Protein AF-A0A2J7VJJ8-F1 (afdb_monomer_lite)

pLDDT: mean 91.24, std 4.36, range [75.88, 96.06]

Foldseek 3Di:
DLLVVLVVCCVPDPSVVSCVVVVHDSVVSVVVVPDDQDPVRVVVVVLVVQLVVLCVVVVNPDDPVVSVVVD

Sequence (71 aa):
MKYGFIARHRSVWPTRTMCRVLAVSHSGFYEWMDRAPSQRSQDDARLTRLIRECFELSDRTYGSPRVWHDL

Structure (mmCIF, N/CA/C/O backbone):
data_AF-A0A2J7VJJ8-F1
#
_entry.id   AF-A0A2J7VJJ8-F1
#
loop_
_atom_site.group_PDB
_atom_site.id
_atom_site.type_symbol
_atom_site.label_atom_id
_atom_site.label_alt_id
_atom_site.label_comp_id
_atom_site.label_asym_id
_atom_site.label_entity_id
_atom_site.label_seq_id
_atom_site.pdbx_PDB_ins_code
_atom_site.Cartn_x
_atom_site.Cartn_y
_atom_site.Cartn_z
_atom_site.occupancy
_atom_site.B_iso_or_equiv
_atom_site.auth_seq_id
_atom_site.auth_comp_id
_atom_site.auth_asym_id
_atom_site.auth_atom_id
_atom_site.pdbx_PDB_model_num
ATOM 1 N N . MET A 1 1 ? 7.752 4.250 -2.227 1.00 75.88 1 MET A N 1
ATOM 2 C CA . MET A 1 1 ? 8.746 3.686 -3.177 1.00 75.88 1 MET A CA 1
ATOM 3 C C . MET A 1 1 ? 8.254 3.853 -4.613 1.00 75.88 1 MET A C 1
ATOM 5 O O . MET A 1 1 ? 7.086 3.571 -4.856 1.00 75.88 1 MET A O 1
ATOM 9 N N . LYS A 1 2 ? 9.117 4.272 -5.556 1.00 87.25 2 LYS A N 1
ATOM 10 C CA . LYS A 1 2 ? 8.753 4.516 -6.972 1.00 87.25 2 LYS A CA 1
ATOM 11 C C . LYS A 1 2 ? 8.250 3.254 -7.692 1.00 87.25 2 LYS A C 1
ATOM 13 O O . LYS A 1 2 ? 7.203 3.299 -8.323 1.00 87.25 2 LYS A O 1
ATOM 18 N N . TYR A 1 3 ? 8.927 2.113 -7.538 1.00 90.50 3 TYR A N 1
ATOM 19 C CA . TYR A 1 3 ? 8.499 0.859 -8.178 1.00 90.50 3 TYR A CA 1
ATOM 20 C C . TYR A 1 3 ? 7.149 0.340 -7.665 1.00 90.50 3 TYR A C 1
ATOM 22 O O . TYR A 1 3 ? 6.334 -0.120 -8.459 1.00 90.50 3 TYR A O 1
ATOM 30 N N . GLY A 1 4 ? 6.848 0.519 -6.373 1.00 89.19 4 GLY A N 1
ATOM 31 C CA . GLY A 1 4 ? 5.530 0.186 -5.819 1.00 89.19 4 GLY A CA 1
ATOM 32 C C . GLY A 1 4 ? 4.388 0.999 -6.438 1.00 89.19 4 GLY A C 1
ATOM 33 O O . GLY A 1 4 ? 3.303 0.465 -6.663 1.00 89.19 4 GLY A O 1
ATOM 34 N N . PHE A 1 5 ? 4.637 2.268 -6.781 1.00 91.12 5 PHE A N 1
ATOM 35 C CA . PHE A 1 5 ? 3.671 3.083 -7.520 1.00 91.12 5 PHE A CA 1
ATOM 36 C C . PHE A 1 5 ? 3.433 2.531 -8.932 1.00 91.12 5 PHE A C 1
ATOM 38 O O . PHE A 1 5 ? 2.281 2.377 -9.334 1.00 91.12 5 PHE A O 1
ATOM 45 N N . ILE A 1 6 ? 4.505 2.178 -9.650 1.00 92.69 6 ILE A N 1
ATOM 46 C CA . ILE A 1 6 ? 4.428 1.591 -10.997 1.00 92.69 6 ILE A CA 1
ATOM 47 C C . ILE A 1 6 ? 3.644 0.273 -10.961 1.00 92.69 6 ILE A C 1
ATOM 49 O O . ILE A 1 6 ? 2.742 0.076 -11.769 1.00 92.69 6 ILE A O 1
ATOM 53 N N . ALA A 1 7 ? 3.918 -0.600 -9.988 1.00 91.69 7 ALA A N 1
ATOM 54 C CA . ALA A 1 7 ? 3.224 -1.879 -9.847 1.00 91.69 7 ALA A CA 1
ATOM 55 C C . ALA A 1 7 ? 1.717 -1.715 -9.614 1.00 91.69 7 ALA A C 1
ATOM 57 O O . ALA A 1 7 ? 0.927 -2.458 -10.193 1.00 91.69 7 ALA A O 1
ATOM 58 N N . ARG A 1 8 ? 1.311 -0.718 -8.815 1.00 93.12 8 ARG A N 1
ATOM 59 C CA . ARG A 1 8 ? -0.104 -0.440 -8.530 1.00 93.12 8 ARG A CA 1
ATOM 60 C C . ARG A 1 8 ? -0.870 0.096 -9.744 1.00 93.12 8 ARG A C 1
ATOM 62 O O . ARG A 1 8 ? -2.061 -0.161 -9.847 1.00 93.12 8 ARG A O 1
ATOM 69 N N . HIS A 1 9 ? -0.203 0.804 -10.655 1.00 94.00 9 HIS A N 1
ATOM 70 C CA . HIS A 1 9 ? -0.855 1.483 -11.783 1.00 94.00 9 HIS A CA 1
ATOM 71 C C . HIS A 1 9 ? -0.504 0.900 -13.163 1.00 94.00 9 HIS A C 1
ATOM 73 O O . HIS A 1 9 ? -0.876 1.471 -14.188 1.00 94.00 9 HIS A O 1
ATOM 79 N N . ARG A 1 10 ? 0.171 -0.257 -13.213 1.00 91.12 10 ARG A N 1
ATOM 80 C CA . ARG A 1 10 ? 0.569 -0.936 -14.463 1.00 91.12 10 ARG A CA 1
ATOM 81 C C . ARG A 1 10 ? -0.594 -1.355 -15.370 1.00 91.12 10 ARG A C 1
ATOM 83 O O . ARG A 1 10 ? -0.365 -1.644 -16.537 1.00 91.12 10 ARG A O 1
ATOM 90 N N . SER A 1 11 ? -1.817 -1.430 -14.839 1.00 93.12 11 SER A N 1
ATOM 91 C CA . SER A 1 11 ? -3.040 -1.700 -15.610 1.00 93.12 11 SER A CA 1
ATOM 92 C C . SER A 1 11 ? -3.600 -0.456 -16.301 1.00 93.12 11 SER A C 1
ATOM 94 O O . SER A 1 11 ? -4.347 -0.586 -17.263 1.00 93.12 11 SER A O 1
ATOM 96 N N . VAL A 1 12 ? -3.250 0.738 -15.812 1.00 96.06 12 VAL A N 1
ATOM 97 C CA . VAL A 1 12 ? -3.763 2.020 -16.317 1.00 96.06 12 VAL A CA 1
ATOM 98 C C . VAL A 1 12 ? -2.779 2.646 -17.302 1.00 96.06 12 VAL A C 1
ATOM 100 O O . VAL A 1 12 ? -3.190 3.169 -18.334 1.00 96.06 12 VAL A O 1
ATOM 103 N N . TRP A 1 13 ? -1.475 2.568 -17.015 1.00 94.25 13 TRP A N 1
ATOM 104 C CA . TRP A 1 13 ? -0.431 3.159 -17.856 1.00 94.25 13 TRP A CA 1
ATOM 105 C C . TRP A 1 13 ? 0.677 2.162 -18.211 1.00 94.25 13 TRP A C 1
ATOM 107 O O . TRP A 1 13 ? 1.022 1.304 -17.395 1.00 94.25 13 TRP A O 1
ATOM 117 N N . PRO A 1 14 ? 1.320 2.304 -19.388 1.00 95.38 14 PRO A N 1
ATOM 118 C CA . PRO A 1 14 ? 2.456 1.467 -19.751 1.00 95.38 14 PRO A CA 1
ATOM 119 C C . PRO A 1 14 ? 3.637 1.641 -18.785 1.00 95.38 14 PRO A C 1
ATOM 121 O O . PRO A 1 14 ? 4.106 2.760 -18.549 1.00 95.38 14 PRO A O 1
ATOM 124 N N . THR A 1 15 ? 4.194 0.526 -18.298 1.00 92.94 15 THR A N 1
ATOM 125 C CA . THR A 1 15 ? 5.362 0.497 -17.396 1.00 92.94 15 THR A CA 1
ATOM 126 C C . THR A 1 15 ? 6.539 1.303 -17.944 1.00 92.94 15 THR A C 1
ATOM 128 O O . THR A 1 15 ? 7.132 2.089 -17.211 1.00 92.94 15 THR A O 1
ATOM 131 N N . ARG A 1 16 ? 6.845 1.194 -19.247 1.00 94.31 16 ARG A N 1
ATOM 132 C CA . ARG A 1 16 ? 7.924 1.967 -19.894 1.00 94.31 16 ARG A CA 1
ATOM 133 C C . ARG A 1 16 ? 7.748 3.478 -19.750 1.00 94.31 16 ARG A C 1
ATOM 135 O O . ARG A 1 16 ? 8.726 4.179 -19.495 1.00 94.31 16 ARG A O 1
ATOM 142 N N . THR A 1 17 ? 6.520 3.971 -19.893 1.00 95.12 17 THR A N 1
ATOM 143 C CA . THR A 1 17 ? 6.206 5.397 -19.750 1.00 95.12 17 THR A CA 1
ATOM 144 C C . THR A 1 17 ? 6.408 5.836 -18.308 1.00 95.12 17 THR A C 1
ATOM 146 O O . THR A 1 17 ? 7.105 6.816 -18.059 1.00 95.12 17 THR A O 1
ATOM 149 N N . MET A 1 18 ? 5.887 5.070 -17.347 1.00 96.00 18 MET A N 1
ATOM 150 C CA . MET A 1 18 ? 6.064 5.380 -15.928 1.00 96.00 18 MET A CA 1
ATOM 151 C C . MET A 1 18 ? 7.535 5.321 -15.494 1.00 96.00 18 MET A C 1
ATOM 153 O O . MET A 1 18 ? 7.983 6.201 -14.764 1.00 96.00 18 MET A O 1
ATOM 157 N N . CYS A 1 19 ? 8.311 4.344 -15.976 1.00 95.31 19 CYS A N 1
ATOM 158 C CA . CYS A 1 19 ? 9.750 4.261 -15.714 1.00 95.31 19 CYS A CA 1
ATOM 159 C C . CYS A 1 19 ? 10.494 5.501 -16.225 1.00 95.31 19 CYS A C 1
ATOM 161 O O . CYS A 1 19 ? 11.328 6.053 -15.508 1.00 95.31 19 CYS A O 1
ATOM 163 N N . ARG A 1 20 ? 10.154 5.974 -17.433 1.00 95.12 20 ARG A N 1
ATOM 164 C CA . ARG A 1 20 ? 10.733 7.192 -18.013 1.00 95.12 20 ARG A CA 1
ATOM 165 C C . ARG A 1 20 ? 10.380 8.433 -17.190 1.00 95.12 20 ARG A C 1
ATOM 167 O O . ARG A 1 20 ? 11.274 9.200 -16.858 1.00 95.12 20 ARG A O 1
ATOM 174 N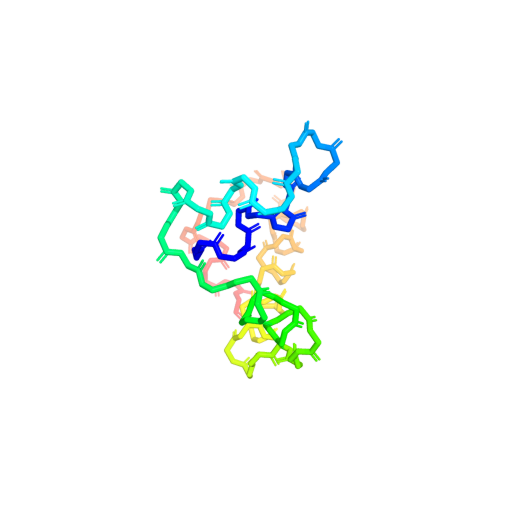 N . VAL A 1 21 ? 9.107 8.603 -16.827 1.00 95.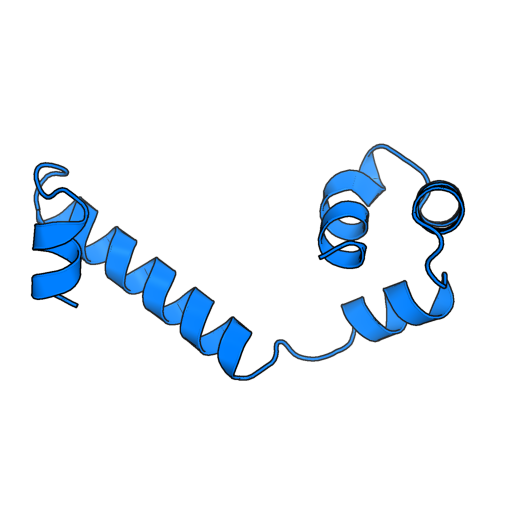62 21 VAL A N 1
AT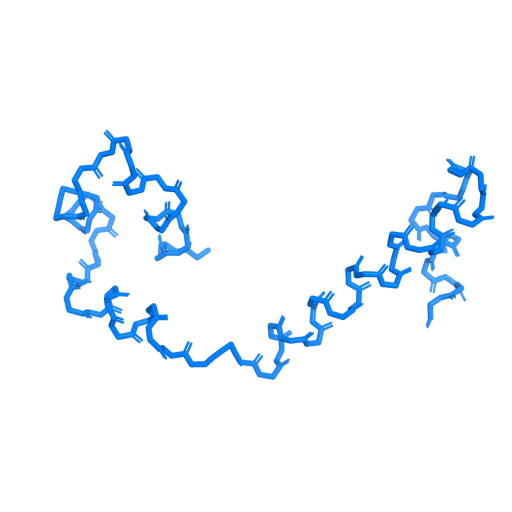OM 175 C CA . VAL A 1 21 ? 8.623 9.761 -16.050 1.00 95.62 21 VAL A CA 1
ATOM 176 C C . VAL A 1 21 ? 9.226 9.794 -14.644 1.00 95.62 21 VAL A C 1
ATOM 178 O O . VAL A 1 21 ? 9.607 10.851 -14.154 1.00 95.62 21 VAL A O 1
ATOM 181 N N . LEU A 1 22 ? 9.353 8.638 -13.991 1.00 94.38 22 LEU A N 1
ATOM 182 C CA . LEU A 1 22 ? 9.875 8.540 -12.625 1.00 94.38 22 LEU A CA 1
ATOM 183 C C . LEU A 1 22 ? 11.410 8.453 -12.557 1.00 94.38 22 LEU A C 1
ATOM 185 O O . LEU A 1 22 ? 11.957 8.354 -11.449 1.00 94.38 22 LEU A O 1
ATOM 189 N N . ALA A 1 23 ? 12.085 8.498 -13.714 1.00 95.00 23 ALA A N 1
ATOM 190 C CA . ALA A 1 23 ? 13.529 8.336 -13.875 1.00 95.00 23 ALA A CA 1
ATOM 191 C C . ALA A 1 23 ? 14.060 7.077 -13.162 1.00 95.00 23 ALA A C 1
ATOM 193 O O . ALA A 1 23 ? 14.961 7.143 -12.326 1.00 95.00 23 ALA A O 1
ATOM 194 N N . VAL A 1 24 ? 13.451 5.924 -13.453 1.00 94.12 24 VAL A N 1
ATOM 195 C CA . VAL A 1 24 ? 13.874 4.610 -12.942 1.00 94.12 24 VAL A CA 1
ATOM 196 C C . VAL A 1 24 ? 14.120 3.635 -14.089 1.00 94.12 24 VAL A C 1
ATOM 198 O O . VAL A 1 24 ? 13.553 3.777 -15.174 1.00 94.12 24 VAL A O 1
ATOM 201 N N . SER A 1 25 ? 14.958 2.622 -13.860 1.00 93.94 25 SER A N 1
ATOM 202 C CA . SER A 1 25 ? 15.250 1.625 -14.887 1.00 93.94 25 SER A CA 1
ATOM 203 C C . SER A 1 25 ? 14.069 0.673 -15.086 1.00 93.94 25 SER A C 1
ATOM 205 O O . SER A 1 25 ? 13.396 0.256 -14.143 1.00 93.94 25 SER A O 1
ATOM 207 N N . HIS A 1 26 ? 13.812 0.320 -16.347 1.00 92.38 26 HIS A N 1
ATOM 208 C CA . HIS A 1 26 ? 12.767 -0.642 -16.692 1.00 92.38 26 HIS A CA 1
ATOM 209 C C . HIS A 1 26 ? 13.143 -2.061 -16.251 1.00 92.38 26 HIS A C 1
ATOM 211 O O . HIS A 1 26 ? 12.308 -2.756 -15.687 1.00 92.38 26 HIS A O 1
ATOM 217 N N . SER A 1 27 ? 14.399 -2.478 -16.446 1.00 91.88 27 SER A N 1
ATOM 218 C CA . SER A 1 27 ? 14.906 -3.766 -15.947 1.00 91.88 27 SER A CA 1
ATOM 219 C C . SER A 1 27 ? 14.845 -3.849 -14.421 1.00 91.88 27 SER A C 1
ATOM 221 O O . SER A 1 27 ? 14.350 -4.833 -13.882 1.00 91.88 27 SER A O 1
ATOM 223 N N . GLY A 1 28 ? 15.232 -2.772 -13.727 1.00 90.94 28 GLY A N 1
ATOM 224 C CA . GLY A 1 28 ? 15.188 -2.708 -12.267 1.00 90.94 28 GLY A CA 1
ATOM 225 C C . GLY A 1 28 ? 13.777 -2.812 -11.689 1.00 90.94 28 GLY A C 1
ATOM 226 O O . GLY A 1 28 ? 13.626 -3.282 -10.566 1.00 90.94 28 GLY A O 1
ATOM 227 N N . PHE A 1 29 ? 12.738 -2.433 -12.444 1.00 90.69 29 PHE A N 1
ATOM 228 C CA . PHE A 1 29 ? 11.350 -2.663 -12.039 1.00 90.69 29 PHE A CA 1
ATOM 229 C C . PHE A 1 29 ? 10.997 -4.156 -12.003 1.00 90.69 29 PHE A C 1
ATOM 231 O O . PHE A 1 29 ? 10.390 -4.598 -11.032 1.00 90.69 29 PHE A O 1
ATOM 238 N N . TYR A 1 30 ? 11.385 -4.929 -13.023 1.00 90.38 30 TYR A N 1
ATOM 239 C CA . TYR A 1 30 ? 11.120 -6.372 -13.054 1.00 90.38 30 TYR A CA 1
ATOM 240 C C . TYR A 1 30 ? 11.970 -7.121 -12.029 1.00 90.38 30 TYR A C 1
ATOM 242 O O . TYR A 1 30 ? 11.435 -7.941 -11.295 1.00 90.38 30 TYR A O 1
ATOM 250 N N . GLU A 1 31 ? 13.244 -6.757 -11.870 1.00 90.06 31 GLU A N 1
ATOM 251 C CA . GLU A 1 31 ? 14.059 -7.294 -10.776 1.00 90.06 31 GLU A CA 1
ATOM 252 C C . GLU A 1 31 ? 13.443 -6.992 -9.409 1.00 90.06 31 GLU A C 1
ATOM 254 O O . GLU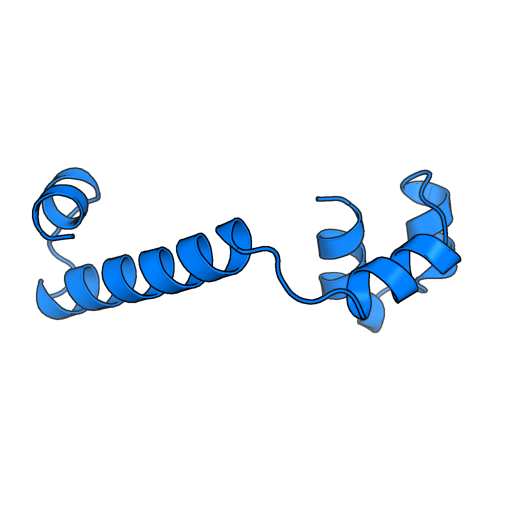 A 1 31 ? 13.422 -7.847 -8.535 1.00 90.06 31 GLU A O 1
ATOM 259 N N . TRP A 1 32 ? 12.955 -5.768 -9.193 1.00 90.00 32 TRP A N 1
ATOM 260 C CA . TRP A 1 32 ? 12.287 -5.405 -7.946 1.00 90.00 32 TRP A CA 1
ATOM 261 C C . TRP A 1 32 ? 10.986 -6.188 -7.738 1.00 90.00 32 TRP A C 1
ATOM 263 O O . TRP A 1 32 ? 10.657 -6.499 -6.598 1.00 90.00 32 TRP A O 1
ATOM 273 N N . MET A 1 33 ? 10.263 -6.504 -8.814 1.00 86.69 33 MET A N 1
ATOM 274 C CA . MET A 1 33 ? 9.035 -7.296 -8.761 1.00 86.69 33 MET A CA 1
ATOM 275 C C . MET A 1 33 ? 9.311 -8.764 -8.406 1.00 86.69 33 MET A C 1
ATOM 277 O O . MET A 1 33 ? 8.524 -9.349 -7.667 1.00 86.69 33 MET A O 1
ATOM 281 N N . ASP A 1 34 ? 10.420 -9.326 -8.891 1.00 86.75 34 ASP A N 1
ATOM 282 C CA . ASP A 1 34 ? 10.826 -10.709 -8.608 1.00 86.75 34 ASP A CA 1
ATOM 283 C C . ASP A 1 34 ? 11.561 -10.854 -7.265 1.00 86.75 34 ASP A C 1
ATOM 285 O O . ASP A 1 34 ? 11.632 -11.946 -6.698 1.00 86.75 34 ASP A O 1
ATOM 289 N N . ARG A 1 35 ? 12.118 -9.763 -6.724 1.00 85.19 35 ARG A N 1
ATOM 290 C CA . ARG A 1 35 ? 12.775 -9.773 -5.411 1.00 85.19 35 ARG A CA 1
ATOM 291 C C . ARG A 1 35 ? 11.779 -10.158 -4.321 1.00 85.19 35 ARG A C 1
ATOM 293 O O . ARG A 1 35 ? 10.723 -9.546 -4.169 1.00 85.19 35 ARG A O 1
ATOM 300 N N . ALA A 1 36 ? 12.186 -11.114 -3.489 1.00 76.31 36 ALA A N 1
ATOM 301 C CA . ALA A 1 36 ? 11.460 -11.445 -2.274 1.00 76.31 36 ALA A CA 1
ATOM 302 C C . ALA A 1 36 ? 11.286 -10.191 -1.389 1.00 76.31 36 ALA A C 1
ATOM 304 O O . ALA A 1 36 ? 12.201 -9.357 -1.312 1.00 76.31 36 ALA A O 1
ATOM 305 N N . PRO A 1 37 ? 10.135 -10.041 -0.706 1.00 79.38 37 PRO A N 1
ATOM 306 C CA . PRO A 1 37 ? 9.942 -8.951 0.238 1.00 79.38 37 PRO A CA 1
ATOM 307 C C . PRO A 1 37 ? 11.046 -9.001 1.295 1.00 79.38 37 PRO A C 1
ATOM 309 O O . PRO A 1 37 ? 11.342 -10.062 1.848 1.00 79.38 37 PRO A O 1
ATOM 312 N N . SER A 1 38 ? 11.665 -7.852 1.574 1.00 82.94 38 SER A N 1
ATOM 313 C CA . SER A 1 38 ? 12.694 -7.760 2.612 1.00 82.94 38 SER A CA 1
ATOM 314 C C . SER A 1 38 ? 12.128 -8.168 3.971 1.00 82.94 38 SER A C 1
ATOM 316 O O . SER A 1 38 ? 10.924 -8.037 4.194 1.00 82.94 38 SER A O 1
ATOM 318 N N . GLN A 1 39 ? 12.993 -8.593 4.897 1.00 83.69 39 GLN A N 1
ATOM 319 C CA . GLN A 1 39 ? 12.581 -8.945 6.261 1.00 83.69 39 GLN A CA 1
ATOM 320 C C . GLN A 1 39 ? 11.703 -7.850 6.882 1.00 83.69 39 GLN A C 1
ATOM 322 O O . GLN A 1 39 ? 10.581 -8.113 7.294 1.00 83.69 39 GLN A O 1
ATOM 327 N N . ARG A 1 40 ? 12.137 -6.587 6.772 1.00 85.56 40 ARG A N 1
ATOM 328 C CA . ARG A 1 40 ? 11.356 -5.424 7.211 1.00 85.56 40 ARG A CA 1
ATOM 329 C C . ARG A 1 40 ? 9.971 -5.347 6.566 1.00 85.56 40 ARG A C 1
ATOM 331 O O . ARG A 1 40 ? 9.004 -5.052 7.247 1.00 85.56 40 ARG A O 1
ATOM 338 N N . SER A 1 41 ? 9.854 -5.606 5.263 1.00 84.25 41 SER A N 1
ATOM 339 C CA . SER A 1 41 ? 8.551 -5.584 4.588 1.00 84.25 41 SER A CA 1
ATOM 340 C C . SER A 1 41 ? 7.630 -6.710 5.061 1.00 84.25 41 SER A C 1
ATOM 342 O O . SER A 1 41 ? 6.412 -6.540 5.036 1.00 84.25 41 SER A O 1
ATOM 344 N N . GLN A 1 42 ? 8.189 -7.858 5.444 1.00 87.50 42 GLN A N 1
ATOM 345 C CA . GLN A 1 42 ? 7.426 -8.968 6.012 1.00 87.50 42 GLN A CA 1
ATOM 346 C C . GLN A 1 42 ? 6.976 -8.639 7.438 1.00 87.50 42 GLN A C 1
ATOM 348 O O . GLN A 1 42 ? 5.809 -8.848 7.772 1.00 87.50 42 GLN A O 1
ATOM 353 N N . ASP A 1 43 ? 7.868 -8.058 8.238 1.00 89.94 43 ASP A N 1
ATOM 354 C CA . ASP A 1 43 ? 7.582 -7.616 9.601 1.00 89.94 43 ASP A CA 1
ATOM 355 C C . ASP A 1 43 ? 6.520 -6.507 9.606 1.00 89.94 43 ASP A C 1
ATOM 357 O O . ASP A 1 43 ? 5.538 -6.610 10.335 1.00 89.94 43 ASP A O 1
ATOM 361 N N . ASP A 1 44 ? 6.631 -5.512 8.720 1.00 90.44 44 ASP A N 1
ATOM 362 C CA . ASP A 1 44 ? 5.638 -4.444 8.554 1.00 90.44 44 ASP A CA 1
ATOM 363 C C . ASP A 1 44 ? 4.265 -5.018 8.151 1.00 90.44 44 ASP A C 1
ATOM 365 O O . ASP A 1 44 ? 3.225 -4.589 8.659 1.00 90.44 44 ASP A O 1
ATOM 369 N N . ALA A 1 45 ? 4.232 -6.017 7.259 1.00 89.88 45 ALA A N 1
ATOM 370 C CA . ALA A 1 45 ? 2.994 -6.690 6.863 1.00 89.88 45 ALA A CA 1
ATOM 371 C C . ALA A 1 45 ? 2.382 -7.499 8.018 1.00 89.88 45 ALA A C 1
ATOM 373 O O . ALA A 1 45 ? 1.159 -7.507 8.186 1.00 89.88 45 ALA A O 1
ATOM 374 N N . ARG A 1 46 ? 3.219 -8.156 8.831 1.00 93.19 46 ARG A N 1
ATOM 375 C CA . ARG A 1 46 ? 2.790 -8.849 10.050 1.00 93.19 46 ARG A CA 1
ATOM 376 C C . ARG A 1 46 ? 2.228 -7.865 11.069 1.00 93.19 46 ARG A C 1
ATOM 378 O O . ARG A 1 46 ? 1.121 -8.083 11.548 1.00 93.19 46 ARG A O 1
ATOM 385 N N . LEU A 1 47 ? 2.946 -6.784 11.351 1.00 94.00 47 LEU A N 1
ATOM 386 C CA . LEU A 1 47 ? 2.532 -5.753 12.296 1.00 94.00 47 LEU A CA 1
ATOM 387 C C . LEU A 1 47 ? 1.223 -5.093 11.852 1.00 94.00 47 LEU A C 1
ATOM 389 O O . LEU A 1 47 ? 0.306 -4.941 12.648 1.00 94.00 47 LEU A O 1
ATOM 393 N N . THR A 1 48 ? 1.083 -4.791 10.559 1.00 94.25 48 THR A N 1
ATOM 394 C CA . THR A 1 48 ? -0.160 -4.241 9.993 1.00 94.25 48 THR A CA 1
ATOM 395 C C . THR A 1 48 ? -1.352 -5.174 10.209 1.00 94.25 48 THR A C 1
ATOM 397 O O . THR A 1 48 ? -2.462 -4.700 10.448 1.00 94.25 48 THR A O 1
ATOM 400 N N . ARG A 1 49 ? -1.149 -6.494 10.121 1.00 94.94 49 ARG A N 1
ATOM 401 C CA . ARG A 1 49 ? -2.205 -7.472 10.407 1.00 94.94 49 ARG A CA 1
ATOM 402 C C . ARG A 1 49 ? -2.614 -7.422 11.877 1.00 94.94 49 ARG A C 1
ATOM 404 O O . ARG A 1 49 ? -3.799 -7.277 12.144 1.00 94.94 49 ARG A O 1
ATOM 411 N N . LEU A 1 50 ? -1.644 -7.455 12.790 1.00 94.88 50 LEU A N 1
ATOM 412 C CA . LEU A 1 50 ? -1.899 -7.398 14.232 1.00 94.88 50 LEU A CA 1
ATOM 413 C C . LEU A 1 50 ? -2.616 -6.099 14.629 1.00 94.88 50 LEU A C 1
ATOM 415 O O . LEU A 1 50 ? -3.592 -6.140 15.369 1.00 94.88 50 LEU A O 1
ATOM 419 N N . ILE A 1 51 ? -2.195 -4.955 14.070 1.00 94.19 51 ILE A N 1
ATOM 420 C CA . ILE A 1 51 ? -2.849 -3.650 14.277 1.00 94.19 51 ILE A CA 1
ATOM 421 C C . ILE A 1 51 ? -4.335 -3.736 13.914 1.00 94.19 51 ILE A C 1
ATOM 423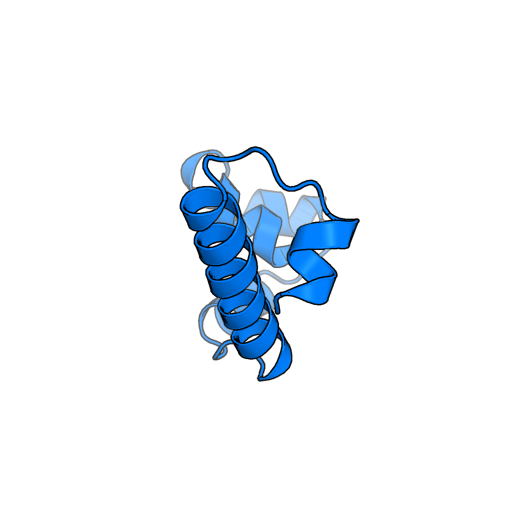 O O . ILE A 1 51 ? -5.189 -3.255 14.656 1.00 94.19 51 ILE A O 1
ATOM 427 N N . ARG A 1 52 ? -4.652 -4.339 12.761 1.00 93.94 52 ARG A N 1
ATOM 428 C CA . ARG A 1 52 ? -6.037 -4.484 12.293 1.00 93.94 52 ARG A CA 1
ATOM 429 C C . ARG A 1 52 ? -6.835 -5.430 13.176 1.00 93.94 52 ARG A C 1
ATOM 431 O O . ARG A 1 52 ? -7.971 -5.116 13.495 1.00 93.94 52 ARG A O 1
ATOM 438 N N . GLU A 1 53 ? -6.253 -6.556 13.571 1.00 95.12 53 GLU A N 1
ATOM 439 C CA . GLU A 1 53 ? -6.906 -7.515 14.465 1.00 95.12 53 GLU A CA 1
ATOM 440 C C . GLU A 1 53 ? -7.224 -6.879 15.821 1.00 95.12 53 GLU A C 1
ATOM 442 O O . GLU A 1 53 ? -8.370 -6.936 16.251 1.00 95.12 53 GLU A O 1
ATOM 447 N N . CYS A 1 54 ? -6.265 -6.191 16.446 1.00 94.19 54 CYS A N 1
ATOM 448 C CA . CYS A 1 54 ? -6.482 -5.456 17.693 1.00 94.19 54 CYS A CA 1
ATOM 449 C C . CYS A 1 54 ? -7.597 -4.404 17.550 1.00 94.19 54 CYS A C 1
ATOM 451 O O . CYS A 1 54 ? -8.502 -4.322 18.381 1.00 94.19 54 CYS A O 1
ATOM 453 N N . PHE A 1 55 ? -7.585 -3.640 16.455 1.00 94.81 55 PHE A N 1
ATOM 454 C CA . PHE A 1 55 ? -8.622 -2.650 16.186 1.00 94.81 55 PHE A CA 1
ATOM 455 C C . PHE A 1 55 ? -10.017 -3.279 16.058 1.00 94.81 55 PHE A C 1
ATOM 457 O O . PHE A 1 55 ? -10.960 -2.801 16.689 1.00 94.81 55 PHE A O 1
ATOM 464 N N . GLU A 1 56 ? -10.156 -4.362 15.294 1.00 94.75 56 GLU A N 1
ATOM 465 C CA . GLU A 1 56 ? -11.439 -5.056 15.133 1.00 94.75 56 GLU A CA 1
ATOM 466 C C . GLU A 1 56 ? -11.899 -5.734 16.434 1.00 94.75 56 GLU A C 1
ATOM 468 O O . GLU A 1 56 ? -13.077 -5.646 16.765 1.00 94.75 56 GLU A O 1
ATOM 473 N N . LEU A 1 57 ? -10.988 -6.333 17.213 1.00 94.12 57 LEU A N 1
ATOM 474 C CA . LEU A 1 57 ? -11.298 -6.936 18.519 1.00 94.12 57 LEU A CA 1
ATOM 475 C C . LEU A 1 57 ? -11.746 -5.903 19.561 1.00 94.12 57 LEU A C 1
ATOM 477 O O . LEU A 1 57 ? -12.474 -6.242 20.488 1.00 94.12 57 LEU A O 1
ATOM 481 N N . SER A 1 58 ? -11.328 -4.646 19.408 1.00 91.69 58 SER A N 1
ATOM 482 C CA . SER A 1 58 ? -11.740 -3.536 20.273 1.00 91.69 58 SER A CA 1
ATOM 483 C C . SER A 1 58 ? -13.093 -2.912 19.895 1.00 91.69 58 SER A C 1
ATOM 485 O O . SER A 1 58 ? -13.378 -1.782 20.301 1.00 91.69 58 SER A O 1
ATOM 487 N N . ASP A 1 59 ? -13.888 -3.569 19.046 1.00 93.69 59 ASP A N 1
ATOM 488 C CA . ASP A 1 59 ? -15.099 -3.006 18.433 1.00 93.69 59 ASP A CA 1
ATOM 489 C C . ASP A 1 59 ? -14.836 -1.658 17.740 1.00 93.69 59 ASP A C 1
ATOM 491 O O . ASP A 1 59 ? -15.674 -0.753 17.727 1.00 93.69 59 ASP A O 1
ATOM 495 N N . ARG A 1 60 ? -13.632 -1.500 17.167 1.00 92.88 60 ARG A N 1
ATOM 496 C CA . ARG A 1 60 ? -13.176 -0.278 16.484 1.00 92.88 60 ARG A CA 1
ATOM 497 C C . ARG A 1 60 ? -13.156 0.967 17.375 1.00 92.88 60 ARG A C 1
ATOM 499 O O . ARG A 1 60 ? -13.130 2.092 16.874 1.00 92.88 60 ARG A O 1
ATOM 506 N N . THR A 1 61 ? -13.159 0.782 18.693 1.00 94.25 61 THR A N 1
ATOM 507 C CA . THR A 1 61 ? -13.124 1.887 19.657 1.00 94.25 61 THR A CA 1
ATOM 508 C C . THR A 1 61 ? -11.699 2.337 19.963 1.00 94.25 61 THR A C 1
ATOM 510 O O . THR A 1 61 ? -11.482 3.490 20.348 1.00 94.25 61 THR A O 1
ATOM 513 N N . TYR A 1 62 ? -10.706 1.454 19.803 1.00 93.50 62 TYR A N 1
ATOM 514 C CA . TYR A 1 62 ? -9.327 1.777 20.151 1.00 93.50 62 TYR A CA 1
ATOM 515 C C . TYR A 1 62 ? -8.672 2.620 19.061 1.00 93.50 62 TYR A C 1
ATOM 517 O O . TYR A 1 62 ? -8.562 2.230 17.903 1.00 93.50 62 TYR A O 1
ATOM 525 N N . GLY A 1 63 ? -8.194 3.800 19.452 1.00 90.06 63 GLY A N 1
ATOM 526 C CA . GLY A 1 63 ? -7.303 4.604 18.623 1.00 90.06 63 GLY A CA 1
ATOM 527 C C . GLY A 1 63 ? -5.861 4.092 18.663 1.00 90.06 63 GLY A C 1
ATOM 528 O O . GLY A 1 63 ? -5.508 3.246 19.486 1.00 90.06 63 GLY A O 1
ATOM 529 N N . SER A 1 64 ? -5.007 4.686 17.823 1.00 91.56 64 SER A N 1
ATOM 530 C CA . SER A 1 64 ? -3.576 4.350 17.697 1.00 91.56 64 SER A CA 1
ATOM 531 C C . SER A 1 64 ? -2.843 4.113 19.036 1.00 91.56 64 SER A C 1
ATOM 533 O O . 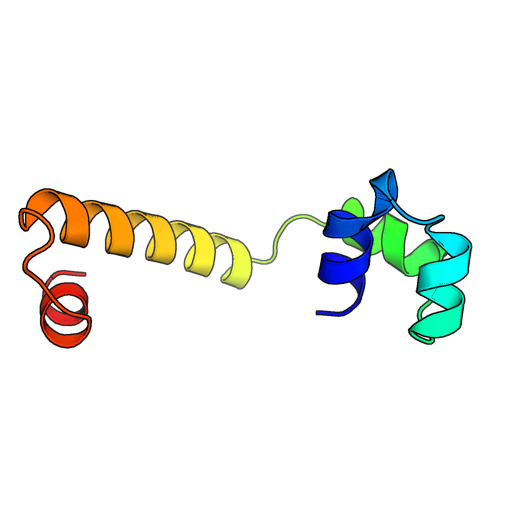SER A 1 64 ? -2.180 3.086 19.147 1.00 91.56 64 SER A O 1
ATOM 535 N N . PRO A 1 65 ? -3.000 4.949 20.089 1.00 94.62 65 PRO A N 1
ATOM 536 C CA . PRO A 1 65 ? -2.294 4.728 21.355 1.00 94.62 65 PRO A CA 1
ATOM 537 C C . PRO A 1 65 ? -2.677 3.430 22.077 1.00 94.62 65 PRO A C 1
ATOM 539 O O . PRO A 1 65 ? -1.814 2.780 22.655 1.00 94.62 65 PRO A O 1
ATOM 542 N N . ARG A 1 66 ? -3.963 3.056 22.055 1.00 93.50 66 ARG A N 1
ATOM 543 C CA . ARG A 1 66 ? -4.449 1.835 22.718 1.00 93.50 66 ARG A CA 1
ATOM 544 C C . ARG A 1 66 ? -4.108 0.596 21.908 1.00 93.50 66 ARG A C 1
ATOM 546 O O . ARG A 1 66 ? -3.654 -0.383 22.473 1.00 93.50 66 ARG A O 1
ATOM 553 N N . VAL A 1 67 ? -4.236 0.685 20.585 1.00 92.19 67 VAL A N 1
ATOM 554 C CA . VAL A 1 67 ? -3.792 -0.390 19.696 1.00 92.19 67 VAL A CA 1
ATOM 555 C C . VAL A 1 67 ? -2.295 -0.645 19.872 1.00 92.19 67 VAL A C 1
ATOM 557 O O . VAL A 1 67 ? -1.893 -1.789 19.982 1.00 92.19 67 VAL A O 1
ATOM 560 N N . TRP A 1 68 ? -1.470 0.401 19.982 1.00 91.19 68 TRP A N 1
ATOM 561 C CA . TRP A 1 68 ? -0.035 0.245 20.241 1.00 91.19 68 TRP A CA 1
ATOM 562 C C . TRP A 1 68 ? 0.284 -0.423 21.583 1.00 91.19 68 TRP A C 1
ATOM 564 O O . TRP A 1 68 ? 1.267 -1.144 21.679 1.00 91.19 68 TRP A O 1
ATOM 574 N N . HIS A 1 69 ? -0.520 -0.173 22.615 1.00 92.12 69 HIS A N 1
ATOM 575 C CA . HIS A 1 69 ? -0.338 -0.801 23.923 1.00 92.12 69 HIS A CA 1
ATOM 576 C C . HIS A 1 69 ? -0.633 -2.312 23.900 1.00 92.12 69 HIS A C 1
ATOM 578 O O . HIS A 1 69 ? -0.050 -3.061 24.678 1.00 92.12 69 HIS A O 1
ATOM 584 N N . ASP A 1 70 ? -1.513 -2.750 23.001 1.00 86.81 70 ASP A N 1
ATOM 585 C CA . ASP A 1 70 ? -2.006 -4.128 22.928 1.00 86.81 70 ASP A CA 1
ATOM 586 C C . ASP A 1 70 ? -1.322 -4.972 21.831 1.00 86.81 70 ASP A C 1
ATOM 588 O O . ASP A 1 70 ? -1.729 -6.110 21.580 1.00 86.81 70 ASP A O 1
ATOM 592 N N . LEU A 1 71 ? -0.301 -4.415 21.168 1.00 85.50 71 LEU A N 1
ATOM 593 C CA . LEU A 1 71 ? 0.538 -5.075 20.156 1.00 85.50 71 LEU A CA 1
ATOM 594 C C . LEU A 1 71 ? 1.832 -5.629 20.745 1.00 85.50 71 LEU A C 1
ATOM 596 O O . LEU A 1 71 ? 2.222 -6.732 20.295 1.00 85.50 71 LEU A O 1
#

Secondary structure (DSSP, 8-state):
-HHHHHHHHTTTS-HHHHHHHTT--HHHHHHHHHSPPPHHHHHHHHHHHHHHHHHHHTTT---HHHHHHT-

Radius of gyration: 17.34 Å; chains: 1; bounding box: 30×21×44 Å